Protein AF-A0A4R5B1N7-F1 (afdb_monomer_lite)

Sequence (85 aa):
MLSDRIARGVAAGQITETYFRWPSPQARPGARVPTRSGLIEITGLTQVDPETLTDADAARAGFTTAAGLRASLSRHRGSTYRLQL

Secondary structure (DSSP, 8-state):
---HHHHHHHHTTS--EEEEEESS----TT-EEEETTEEEE--EEEEE-GGG--HHHHHHTT-S-HHHHHHHHHTS-SEEEEEE-

Radius of gyration: 12.06 Å; chains: 1; bounding box: 31×27×27 Å

Organism: NCBI:txid2530386

Foldseek 3Di:
DDDPVQLVCVVVVFAFKAKAFDQDDPDDAQDWDQDPNGIDGFHDKDFDDLVPQACVNCRNHVHRTSVVRSVVHVVDDHTMMMTTD

Structure (mmCIF, N/CA/C/O backbone):
data_AF-A0A4R5B1N7-F1
#
_entry.id   AF-A0A4R5B1N7-F1
#
loop_
_atom_site.group_PDB
_atom_site.id
_atom_site.type_symbol
_atom_site.label_atom_id
_atom_site.label_alt_id
_atom_site.label_comp_id
_atom_site.label_asym_id
_atom_site.label_entity_id
_atom_site.label_seq_id
_atom_site.pdbx_PDB_ins_code
_atom_site.Cartn_x
_atom_site.Cartn_y
_atom_site.Cartn_z
_atom_site.occupancy
_atom_site.B_iso_or_equiv
_atom_site.auth_seq_id
_atom_site.auth_comp_id
_atom_site.auth_asym_id
_atom_site.auth_atom_id
_atom_site.pdbx_PDB_model_num
ATOM 1 N N . MET A 1 1 ? -9.196 9.196 -2.233 1.00 60.69 1 MET A N 1
ATOM 2 C CA . MET A 1 1 ? -10.142 8.168 -1.746 1.00 60.69 1 MET A CA 1
ATOM 3 C C . MET A 1 1 ? -9.612 6.808 -2.178 1.00 60.69 1 MET A C 1
ATOM 5 O O . MET A 1 1 ? -9.161 6.721 -3.318 1.00 60.69 1 MET A O 1
ATOM 9 N N . LEU A 1 2 ? -9.589 5.796 -1.299 1.00 75.06 2 LEU A N 1
ATOM 10 C CA . LEU A 1 2 ? -9.201 4.435 -1.699 1.00 75.06 2 LEU A CA 1
ATOM 11 C C . LEU A 1 2 ? -10.127 3.970 -2.831 1.00 75.06 2 LEU A C 1
ATOM 13 O O . LEU A 1 2 ? -11.336 4.202 -2.773 1.00 75.06 2 LEU A O 1
ATOM 17 N N . SER A 1 3 ? -9.561 3.361 -3.872 1.00 80.94 3 SER A N 1
ATOM 18 C CA . SER A 1 3 ? -10.376 2.871 -4.983 1.00 80.94 3 SER A CA 1
ATOM 19 C C . SER A 1 3 ? -11.192 1.651 -4.555 1.00 80.94 3 SER A C 1
ATOM 21 O O . SER A 1 3 ? -10.778 0.877 -3.694 1.00 80.94 3 SER A O 1
ATOM 23 N N . ASP A 1 4 ? -12.336 1.450 -5.201 1.00 85.25 4 ASP A N 1
ATOM 24 C CA . ASP A 1 4 ? -13.214 0.296 -4.977 1.00 85.25 4 ASP A CA 1
ATOM 25 C C . ASP A 1 4 ? -12.503 -1.047 -5.256 1.00 85.25 4 ASP A C 1
ATOM 27 O O . ASP A 1 4 ? -12.724 -2.037 -4.564 1.00 85.25 4 ASP A O 1
ATOM 31 N N . ARG A 1 5 ? -11.560 -1.063 -6.213 1.00 87.00 5 ARG A N 1
ATOM 32 C CA . ARG A 1 5 ? -10.666 -2.207 -6.455 1.00 87.00 5 ARG A CA 1
ATOM 33 C C . ARG A 1 5 ? -9.819 -2.526 -5.224 1.00 87.00 5 ARG A C 1
ATOM 35 O O . ARG A 1 5 ? -9.748 -3.687 -4.838 1.00 87.00 5 ARG A O 1
ATOM 42 N N . ILE A 1 6 ? -9.171 -1.513 -4.644 1.00 85.44 6 ILE A N 1
ATOM 43 C CA . ILE A 1 6 ? -8.322 -1.703 -3.461 1.00 85.44 6 ILE A CA 1
ATOM 44 C C . ILE A 1 6 ? -9.187 -2.162 -2.288 1.00 85.44 6 ILE A C 1
ATOM 46 O O . ILE A 1 6 ? -8.844 -3.139 -1.639 1.00 85.44 6 ILE A O 1
ATOM 50 N N . ALA A 1 7 ? -10.340 -1.527 -2.072 1.00 86.88 7 ALA A N 1
ATOM 51 C CA . ALA A 1 7 ? -11.235 -1.875 -0.975 1.00 86.88 7 ALA A CA 1
ATOM 52 C C . ALA A 1 7 ? -11.697 -3.341 -1.019 1.00 86.88 7 ALA A C 1
ATOM 54 O O . ALA A 1 7 ? -11.632 -4.036 -0.007 1.00 86.88 7 ALA A O 1
ATOM 55 N N . ARG A 1 8 ? -12.086 -3.843 -2.199 1.00 88.44 8 ARG A N 1
ATOM 56 C CA . ARG A 1 8 ? -12.414 -5.265 -2.371 1.00 88.44 8 ARG A CA 1
ATOM 57 C C . ARG A 1 8 ? -11.214 -6.182 -2.166 1.00 88.44 8 ARG A C 1
ATOM 59 O O . ARG A 1 8 ? -11.366 -7.225 -1.543 1.00 88.44 8 ARG A O 1
ATOM 66 N N . GLY A 1 9 ? -10.042 -5.810 -2.681 1.00 88.56 9 GLY A N 1
ATOM 67 C CA . GLY A 1 9 ? -8.825 -6.603 -2.503 1.00 88.56 9 GLY A CA 1
ATOM 68 C C . GLY A 1 9 ? -8.417 -6.722 -1.035 1.00 88.56 9 GLY A C 1
ATOM 69 O O . GLY A 1 9 ? -8.016 -7.798 -0.608 1.00 88.56 9 GLY A O 1
ATOM 70 N N . VAL A 1 10 ? -8.589 -5.653 -0.253 1.00 89.94 10 VAL A N 1
ATOM 71 C CA . VAL A 1 10 ? -8.364 -5.663 1.201 1.00 89.94 10 VAL A CA 1
ATOM 72 C C . VAL A 1 10 ? -9.398 -6.538 1.902 1.00 89.94 10 VAL A C 1
ATOM 74 O O . VAL A 1 10 ? -9.027 -7.415 2.675 1.00 89.94 10 VAL A O 1
ATOM 77 N N . ALA A 1 11 ? -10.685 -6.386 1.572 1.00 87.81 11 ALA A N 1
ATOM 78 C CA . ALA A 1 11 ? -11.745 -7.224 2.137 1.00 87.81 11 ALA A CA 1
ATOM 79 C C . ALA A 1 11 ? -11.554 -8.725 1.830 1.00 87.81 11 ALA A C 1
ATOM 81 O O . ALA A 1 11 ? -11.914 -9.57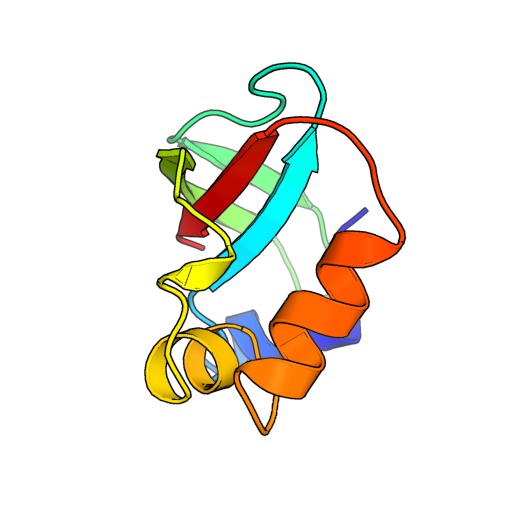1 2.642 1.00 87.81 11 ALA A O 1
ATOM 82 N N . ALA A 1 12 ? -10.964 -9.056 0.678 1.00 88.69 12 ALA A N 1
ATOM 83 C CA . ALA A 1 12 ? -10.615 -10.421 0.290 1.00 88.69 12 ALA A CA 1
ATOM 84 C C . ALA A 1 12 ? -9.263 -10.910 0.857 1.00 88.69 12 ALA A C 1
ATOM 86 O O . ALA A 1 12 ? -8.868 -12.040 0.579 1.00 88.69 12 ALA A O 1
ATOM 87 N N . GLY A 1 13 ? -8.526 -10.075 1.602 1.00 88.69 13 GLY A N 1
ATOM 88 C CA . GLY A 1 13 ? -7.196 -10.393 2.140 1.00 88.69 13 GLY A CA 1
ATOM 89 C C . GLY A 1 13 ? -6.075 -10.460 1.093 1.00 88.69 13 GLY A C 1
ATOM 90 O O . GLY A 1 13 ? -4.977 -10.922 1.387 1.00 88.69 13 GLY A O 1
ATOM 91 N N . GLN A 1 14 ? -6.339 -10.018 -0.137 1.00 90.81 14 GLN A N 1
ATOM 92 C CA . GLN A 1 14 ? -5.392 -10.052 -1.257 1.00 90.81 14 GLN A CA 1
ATOM 93 C C . GLN A 1 14 ? -4.486 -8.818 -1.299 1.00 90.81 14 GLN A C 1
ATOM 95 O O . GLN A 1 14 ? -3.394 -8.872 -1.857 1.00 90.81 14 GLN A O 1
ATOM 100 N N . ILE A 1 15 ? -4.958 -7.700 -0.747 1.00 94.38 15 ILE A N 1
ATOM 101 C CA . ILE A 1 15 ? -4.210 -6.449 -0.636 1.00 94.38 15 ILE A CA 1
ATOM 102 C C . ILE A 1 15 ? -4.060 -6.136 0.845 1.00 94.38 15 ILE A C 1
ATOM 104 O O . ILE A 1 15 ? -5.053 -6.035 1.556 1.00 94.38 15 ILE A O 1
ATOM 108 N N . THR A 1 16 ? -2.826 -5.967 1.296 1.00 95.00 16 THR A N 1
ATOM 109 C CA . THR A 1 16 ? -2.501 -5.665 2.700 1.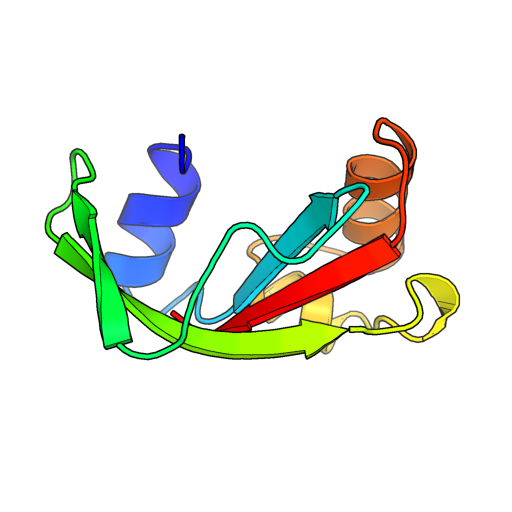00 95.00 16 THR A CA 1
ATOM 110 C C . THR A 1 16 ? -1.718 -4.366 2.844 1.00 95.00 16 THR A C 1
ATOM 112 O O . THR A 1 16 ? -1.566 -3.843 3.945 1.00 95.00 16 THR A O 1
ATOM 115 N N . GLU A 1 17 ? -1.234 -3.811 1.730 1.00 95.56 17 GLU A N 1
ATOM 116 C CA . GLU A 1 17 ? -0.473 -2.569 1.708 1.00 95.56 17 GLU A CA 1
ATOM 117 C C . GLU A 1 17 ? -0.980 -1.647 0.597 1.00 95.56 17 GLU A C 1
ATOM 119 O O . GLU A 1 17 ? -1.470 -2.082 -0.443 1.00 95.56 17 GLU A O 1
ATOM 124 N N . THR A 1 18 ? -0.843 -0.340 0.788 1.00 94.81 18 THR A N 1
ATOM 125 C CA . THR A 1 18 ? -1.041 0.646 -0.280 1.00 94.81 18 THR A CA 1
ATOM 126 C C . THR A 1 18 ? 0.050 1.701 -0.226 1.00 94.81 18 THR A C 1
ATOM 128 O O . THR A 1 18 ? 0.595 2.000 0.836 1.00 94.81 18 THR A O 1
ATOM 131 N N . TYR A 1 19 ? 0.355 2.296 -1.376 1.00 95.44 19 TYR A N 1
ATOM 132 C CA . TYR A 1 19 ? 1.429 3.274 -1.503 1.00 95.44 19 TYR A CA 1
ATOM 133 C C . TYR A 1 19 ? 0.892 4.605 -2.013 1.00 95.44 19 TYR A C 1
ATOM 135 O O . TYR A 1 19 ? 0.129 4.652 -2.978 1.00 95.44 19 TYR A O 1
ATOM 143 N N . PHE A 1 20 ? 1.325 5.693 -1.384 1.00 94.00 20 PHE A N 1
ATOM 144 C CA . PHE A 1 20 ? 0.974 7.052 -1.784 1.00 94.00 20 PHE A CA 1
ATOM 145 C C . PHE A 1 20 ? 2.216 7.929 -1.852 1.00 94.00 20 PHE A C 1
ATOM 147 O O . PHE A 1 20 ? 3.151 7.749 -1.075 1.00 94.00 20 PHE A O 1
ATOM 154 N N . ARG A 1 21 ? 2.210 8.914 -2.755 1.00 95.50 21 ARG A N 1
ATOM 155 C CA . ARG A 1 21 ? 3.158 10.028 -2.688 1.00 95.50 21 ARG A CA 1
ATOM 156 C C . ARG A 1 21 ? 2.474 11.274 -2.162 1.00 95.50 21 ARG A C 1
ATOM 158 O O . ARG A 1 21 ? 1.499 11.731 -2.759 1.00 95.50 21 ARG A O 1
ATOM 165 N N . TRP A 1 22 ? 3.009 11.809 -1.070 1.00 94.69 22 TRP A N 1
ATOM 166 C CA . TRP A 1 22 ? 2.508 13.013 -0.417 1.00 94.69 22 TRP A CA 1
ATOM 167 C C . TRP A 1 22 ? 3.656 13.956 -0.041 1.00 94.69 22 TRP A C 1
ATOM 169 O O . TRP A 1 22 ? 4.765 13.494 0.229 1.00 94.69 22 TRP A O 1
ATOM 179 N N . PRO A 1 23 ? 3.414 15.278 0.020 1.00 93.31 23 PRO A N 1
ATOM 180 C CA . PRO A 1 23 ? 4.405 16.228 0.530 1.00 93.31 23 PRO A CA 1
ATOM 181 C C . PRO A 1 23 ? 4.669 16.056 2.037 1.00 93.31 23 PRO A C 1
ATOM 183 O O . PRO A 1 23 ? 5.728 16.441 2.519 1.00 93.31 23 PRO A O 1
ATOM 186 N N . SER A 1 24 ? 3.719 15.477 2.774 1.00 91.31 24 SER A N 1
ATOM 187 C CA . SER A 1 24 ? 3.810 15.179 4.204 1.00 91.31 24 SER A CA 1
ATOM 188 C C . SER A 1 24 ? 2.899 13.993 4.572 1.00 91.31 24 SER A C 1
ATOM 190 O O . SER A 1 24 ? 2.014 13.644 3.784 1.00 91.31 24 SER A O 1
ATOM 192 N N . 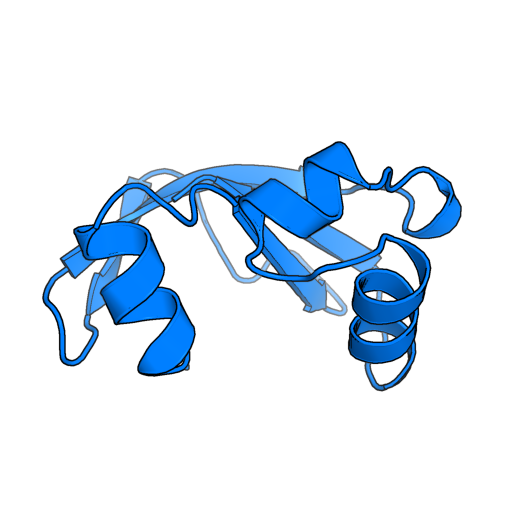PRO A 1 25 ? 3.077 13.354 5.745 1.00 90.94 25 PRO A N 1
ATOM 193 C CA . PRO A 1 25 ? 2.212 12.263 6.201 1.00 90.94 25 PRO A CA 1
ATOM 194 C C . PRO A 1 25 ? 0.739 12.697 6.307 1.00 90.94 25 PRO A C 1
ATOM 196 O O . PR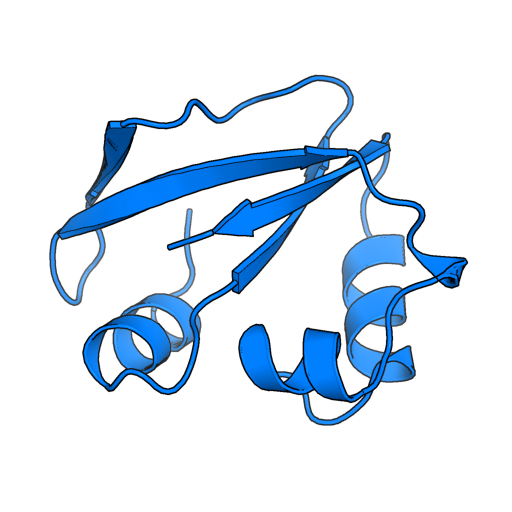O A 1 25 ? 0.400 13.529 7.145 1.00 90.94 25 PRO A O 1
ATOM 199 N N . GLN A 1 26 ? -0.148 12.123 5.483 1.00 90.56 26 GLN A N 1
ATOM 200 C CA . GLN A 1 26 ? -1.593 12.428 5.501 1.00 90.56 26 GLN A CA 1
ATOM 201 C C . GLN A 1 26 ? -2.460 11.327 6.124 1.00 90.56 26 GLN A C 1
ATOM 203 O O . GLN A 1 26 ? -3.680 11.456 6.193 1.00 90.56 26 GLN A O 1
ATOM 208 N N . ALA A 1 27 ? -1.840 10.249 6.594 1.00 91.56 27 ALA A N 1
ATOM 209 C CA . ALA A 1 27 ? -2.498 9.168 7.314 1.00 91.56 27 ALA A CA 1
ATOM 210 C C . ALA A 1 27 ? -1.883 9.009 8.704 1.00 91.56 27 ALA A C 1
ATOM 212 O O . ALA A 1 27 ? -0.799 9.524 8.982 1.00 91.56 27 ALA A O 1
ATOM 213 N N . ARG A 1 28 ? -2.581 8.294 9.585 1.00 92.50 28 ARG A N 1
ATOM 214 C CA . ARG A 1 28 ? -2.079 7.922 10.908 1.00 92.50 28 ARG A CA 1
ATOM 215 C C . ARG A 1 28 ? -2.457 6.471 11.198 1.00 92.50 28 ARG A C 1
ATOM 217 O O . ARG A 1 28 ? -3.585 6.098 10.874 1.00 92.50 28 ARG A O 1
ATOM 224 N N . PRO A 1 29 ? -1.564 5.676 11.807 1.00 95.06 29 PRO A N 1
ATOM 225 C CA . PRO A 1 29 ? -1.946 4.390 12.376 1.00 95.06 29 PRO A CA 1
ATOM 226 C C . PRO A 1 29 ? -3.143 4.535 13.331 1.00 95.06 29 PRO A C 1
ATOM 228 O O . PRO A 1 29 ? -3.239 5.527 14.056 1.00 95.06 29 PRO A O 1
ATOM 231 N N . GLY A 1 30 ? -4.073 3.584 13.288 1.00 94.00 30 GLY A N 1
ATOM 232 C CA . GLY A 1 30 ? -5.360 3.605 13.989 1.00 94.00 30 GLY A CA 1
ATOM 233 C C . GLY A 1 30 ? -6.460 4.420 13.294 1.00 94.00 30 GLY A C 1
ATOM 234 O O . GLY A 1 30 ? -7.609 4.405 13.735 1.00 94.00 30 GLY A O 1
ATOM 235 N N . ALA A 1 31 ? -6.156 5.138 12.205 1.00 92.81 31 ALA A N 1
ATOM 236 C CA . ALA A 1 31 ? -7.185 5.827 11.431 1.00 92.81 31 ALA A CA 1
ATOM 237 C C . ALA A 1 31 ? -8.040 4.824 10.648 1.00 92.81 31 ALA A C 1
ATOM 239 O O . ALA A 1 31 ? -7.530 3.859 10.083 1.00 92.81 31 ALA A O 1
ATOM 240 N N . ARG A 1 32 ? -9.344 5.088 10.559 1.00 92.38 32 ARG A N 1
ATOM 241 C CA . ARG A 1 32 ? -10.302 4.237 9.850 1.00 92.38 32 ARG A CA 1
ATOM 242 C C . ARG A 1 32 ? -10.880 4.971 8.651 1.00 92.38 32 ARG A C 1
ATOM 244 O O . ARG A 1 32 ? -11.394 6.080 8.787 1.00 92.38 32 ARG A O 1
ATOM 251 N N . VAL A 1 33 ? -10.789 4.355 7.478 1.00 89.12 33 VAL A N 1
ATOM 252 C CA . VAL A 1 33 ? -11.222 4.935 6.205 1.00 89.12 33 VAL A CA 1
ATOM 253 C C . VAL A 1 33 ? -12.485 4.219 5.732 1.00 89.12 33 VAL A C 1
ATOM 255 O O . VAL A 1 33 ? -12.430 3.017 5.457 1.00 89.12 33 VAL A O 1
ATOM 258 N N . PRO A 1 34 ? -13.628 4.920 5.617 1.00 90.00 34 PRO A N 1
ATOM 259 C CA . PRO A 1 34 ? -14.826 4.328 5.047 1.00 90.00 34 PRO A CA 1
ATOM 260 C C . PRO A 1 34 ? -14.623 4.099 3.550 1.00 90.00 34 PRO A C 1
ATOM 262 O O . PRO A 1 34 ? -14.200 4.986 2.804 1.00 90.00 34 PRO A O 1
ATOM 265 N N . THR A 1 35 ? -14.946 2.895 3.104 1.00 87.38 35 THR A N 1
ATOM 266 C CA . THR A 1 35 ? -14.943 2.497 1.699 1.00 87.38 35 THR A CA 1
ATOM 267 C C . THR A 1 35 ? -16.276 1.850 1.347 1.00 87.38 35 THR A C 1
ATOM 269 O O . THR A 1 35 ? -17.064 1.488 2.219 1.00 87.38 35 THR A O 1
ATOM 272 N N . ARG A 1 36 ? -16.538 1.664 0.050 1.00 83.88 36 ARG A N 1
ATOM 273 C CA . ARG A 1 36 ? -17.749 0.966 -0.408 1.00 83.88 36 ARG A CA 1
ATOM 274 C C . ARG A 1 36 ? -17.815 -0.493 0.049 1.00 83.88 36 ARG A C 1
ATOM 276 O O . ARG A 1 36 ? -18.905 -1.040 0.131 1.00 83.88 36 ARG A O 1
ATOM 283 N N . SER A 1 37 ? -16.670 -1.107 0.345 1.00 82.19 37 SER A N 1
ATOM 284 C CA . SER A 1 37 ? -16.576 -2.499 0.798 1.00 82.19 37 SER A CA 1
ATOM 285 C C . SER A 1 37 ? -16.510 -2.636 2.322 1.00 82.19 37 SER A C 1
ATOM 287 O O . SER A 1 37 ? -16.333 -3.744 2.813 1.00 82.19 37 SER A O 1
ATOM 289 N N . GLY A 1 38 ? -16.646 -1.536 3.071 1.00 86.06 38 GLY A N 1
ATOM 290 C CA . GLY A 1 38 ? -16.568 -1.526 4.531 1.00 86.06 38 GLY A CA 1
ATOM 291 C C . GLY A 1 38 ? -15.548 -0.526 5.065 1.00 86.06 38 GLY A C 1
ATOM 292 O O . GLY A 1 38 ? -15.141 0.413 4.377 1.00 86.06 38 GLY A O 1
ATOM 293 N N . LEU A 1 39 ? -15.145 -0.718 6.317 1.00 90.00 39 LEU A N 1
ATOM 294 C CA . LEU A 1 39 ? -14.194 0.146 7.007 1.00 90.00 39 LEU A CA 1
ATOM 295 C C . LEU A 1 39 ? -12.807 -0.498 6.989 1.00 90.00 39 LEU A C 1
ATOM 297 O O . LEU A 1 39 ? -12.667 -1.639 7.416 1.00 90.00 39 LEU A O 1
ATOM 301 N N . ILE A 1 40 ? -11.801 0.230 6.506 1.00 91.38 40 ILE A N 1
ATOM 302 C CA . ILE A 1 40 ? -10.408 -0.235 6.478 1.00 91.38 40 ILE A CA 1
ATOM 303 C C . ILE A 1 40 ? -9.623 0.535 7.533 1.00 91.38 40 ILE A C 1
ATOM 305 O O . ILE A 1 40 ? -9.709 1.765 7.587 1.00 91.38 40 ILE A O 1
ATOM 309 N N . GLU A 1 41 ? -8.882 -0.175 8.375 1.00 93.44 41 GLU A N 1
ATOM 310 C CA . GLU A 1 41 ? -8.027 0.427 9.393 1.00 93.44 41 GLU A CA 1
ATOM 311 C C . GLU A 1 41 ? -6.603 0.562 8.865 1.00 93.44 41 GLU A C 1
ATOM 313 O O . GLU A 1 41 ? -6.037 -0.370 8.318 1.00 93.44 41 GLU A O 1
ATOM 318 N N . ILE A 1 42 ? -6.005 1.735 9.031 1.00 94.88 42 ILE A N 1
ATOM 319 C CA . ILE A 1 42 ? -4.595 1.935 8.717 1.00 94.88 42 ILE A CA 1
ATOM 320 C C . ILE A 1 42 ? -3.807 1.485 9.938 1.00 94.88 42 ILE A C 1
ATOM 322 O O . ILE A 1 42 ? -3.859 2.137 10.975 1.00 94.88 42 ILE A O 1
ATOM 326 N N . THR A 1 43 ? -3.064 0.395 9.827 1.00 95.75 43 THR A N 1
ATOM 327 C CA . THR A 1 43 ? -2.300 -0.184 10.943 1.00 95.75 43 THR A CA 1
ATOM 328 C C . THR A 1 43 ? -0.864 0.332 11.003 1.00 95.75 43 THR A C 1
ATOM 330 O O . THR A 1 43 ? -0.229 0.285 12.054 1.00 95.75 43 THR A O 1
ATOM 333 N N . GLY A 1 44 ? -0.362 0.911 9.909 1.00 95.50 44 GLY A N 1
ATOM 334 C CA . GLY A 1 44 ? 1.010 1.399 9.824 1.00 95.50 44 GLY A CA 1
ATOM 335 C C . GLY A 1 44 ? 1.202 2.470 8.760 1.00 95.50 44 GLY A C 1
ATOM 336 O O . GLY A 1 44 ? 0.465 2.538 7.776 1.00 95.50 44 GLY A O 1
ATOM 337 N N . LEU A 1 45 ? 2.211 3.315 8.972 1.00 96.31 45 LEU A N 1
ATOM 338 C CA . LEU A 1 45 ? 2.657 4.321 8.016 1.00 96.31 45 LEU A CA 1
ATOM 339 C C . LEU A 1 45 ? 4.180 4.432 8.069 1.00 96.31 45 LEU A C 1
ATOM 341 O O . LEU A 1 45 ? 4.746 4.766 9.108 1.00 96.31 45 LEU A O 1
ATOM 345 N N . THR A 1 46 ? 4.842 4.204 6.940 1.00 96.19 46 THR A N 1
ATOM 346 C CA . THR A 1 46 ? 6.305 4.276 6.846 1.00 96.19 46 THR A CA 1
ATOM 347 C C . THR A 1 46 ? 6.709 4.987 5.567 1.00 96.19 46 THR A C 1
ATOM 349 O O . THR A 1 46 ? 6.192 4.688 4.494 1.00 96.19 46 THR A O 1
ATOM 352 N N . GLN A 1 47 ? 7.634 5.940 5.664 1.00 96.38 47 GLN A N 1
ATOM 353 C CA . GLN A 1 47 ? 8.253 6.528 4.480 1.00 96.38 47 GLN A CA 1
ATOM 354 C C . GLN A 1 47 ? 9.249 5.530 3.887 1.00 96.38 47 GLN A C 1
ATOM 356 O O . GLN A 1 47 ? 10.073 4.979 4.612 1.00 96.38 47 GLN A O 1
ATOM 361 N N . VAL A 1 48 ? 9.172 5.295 2.582 1.00 96.81 48 VAL A N 1
ATOM 362 C CA . VAL A 1 48 ? 10.015 4.324 1.874 1.00 96.81 48 VAL A CA 1
ATOM 363 C C . VAL A 1 48 ? 10.618 4.948 0.624 1.00 96.81 48 VAL A C 1
ATOM 365 O O . VAL A 1 48 ? 10.052 5.880 0.047 1.00 96.81 48 VAL A O 1
ATOM 368 N N . ASP A 1 49 ? 11.758 4.418 0.188 1.00 95.50 49 ASP A N 1
ATOM 369 C CA . ASP A 1 49 ? 12.319 4.760 -1.113 1.00 95.50 49 ASP A CA 1
ATOM 370 C C . ASP A 1 49 ? 11.584 3.964 -2.211 1.00 95.50 49 ASP A C 1
ATOM 372 O O . ASP A 1 49 ? 11.618 2.729 -2.189 1.00 95.50 49 ASP A O 1
ATOM 376 N N . PRO A 1 50 ? 10.912 4.626 -3.172 1.00 94.19 50 PRO A N 1
ATOM 377 C CA . PRO A 1 50 ? 10.237 3.954 -4.281 1.00 94.19 50 PRO A CA 1
ATOM 378 C C . PRO A 1 50 ? 11.165 3.048 -5.107 1.00 94.19 50 PRO A C 1
ATOM 380 O O . PRO A 1 50 ? 10.700 2.045 -5.650 1.00 94.19 50 PRO A O 1
ATOM 383 N N . GLU A 1 51 ? 12.464 3.342 -5.184 1.00 94.12 51 GLU A N 1
ATOM 384 C CA . GLU A 1 51 ? 13.418 2.523 -5.940 1.00 94.12 51 GLU A CA 1
ATOM 385 C C . GLU A 1 51 ? 13.706 1.181 -5.255 1.00 94.12 51 GLU A C 1
ATOM 387 O O . GLU A 1 51 ? 14.059 0.212 -5.921 1.00 94.12 51 GLU A O 1
ATOM 392 N N . THR A 1 52 ? 13.431 1.059 -3.955 1.00 95.56 52 THR A N 1
ATOM 393 C CA . THR A 1 52 ? 13.617 -0.190 -3.192 1.00 95.56 52 THR A CA 1
ATOM 394 C C . THR A 1 52 ? 12.418 -1.142 -3.242 1.00 95.56 52 THR A C 1
ATOM 396 O O . THR A 1 52 ? 12.505 -2.265 -2.752 1.00 95.56 52 THR A O 1
ATOM 399 N N . LEU A 1 53 ? 11.300 -0.726 -3.849 1.00 96.75 53 LEU A N 1
ATOM 400 C CA . LEU A 1 53 ? 10.076 -1.530 -3.902 1.00 96.75 53 LEU A CA 1
ATOM 401 C C . LEU A 1 53 ? 10.257 -2.797 -4.746 1.00 96.75 53 LEU A C 1
ATOM 403 O O . LEU A 1 53 ? 10.735 -2.760 -5.876 1.00 96.75 53 LEU A O 1
ATOM 407 N N . THR A 1 54 ? 9.834 -3.934 -4.216 1.00 97.56 54 THR A N 1
ATOM 408 C CA . THR A 1 54 ? 9.986 -5.245 -4.861 1.00 97.56 54 THR A CA 1
ATOM 409 C C . THR A 1 54 ? 8.692 -5.714 -5.528 1.00 97.56 54 THR A C 1
ATOM 411 O O . THR A 1 54 ? 7.627 -5.121 -5.351 1.00 97.56 54 THR A O 1
ATOM 414 N N . ASP A 1 55 ? 8.748 -6.811 -6.289 1.00 97.50 55 ASP A N 1
ATOM 415 C CA . ASP A 1 55 ? 7.531 -7.431 -6.835 1.00 97.50 55 ASP A CA 1
ATOM 416 C C . ASP A 1 55 ? 6.627 -7.981 -5.720 1.00 97.50 55 ASP A C 1
ATOM 418 O O . ASP A 1 55 ? 5.407 -7.999 -5.860 1.00 97.50 55 ASP A O 1
ATOM 422 N N . ALA A 1 56 ? 7.201 -8.351 -4.570 1.00 96.56 56 ALA A N 1
ATOM 423 C CA . ALA A 1 56 ? 6.428 -8.748 -3.397 1.00 96.56 56 ALA A CA 1
ATOM 424 C C . ALA A 1 56 ? 5.650 -7.565 -2.790 1.00 96.56 56 ALA A C 1
ATOM 426 O O . ALA A 1 56 ? 4.498 -7.729 -2.392 1.00 96.56 56 ALA A O 1
ATOM 427 N N . ASP A 1 57 ? 6.251 -6.370 -2.753 1.00 96.62 57 ASP A N 1
ATOM 428 C CA . ASP A 1 57 ? 5.556 -5.126 -2.384 1.00 96.62 57 ASP A CA 1
ATOM 429 C C . ASP A 1 57 ? 4.430 -4.805 -3.374 1.00 96.62 57 ASP A C 1
ATOM 431 O O . ASP A 1 57 ? 3.313 -4.465 -2.983 1.00 96.62 57 ASP A O 1
ATOM 435 N N . ALA A 1 58 ? 4.704 -4.965 -4.672 1.00 96.31 58 ALA A N 1
ATOM 436 C CA . ALA A 1 58 ? 3.711 -4.773 -5.720 1.00 96.31 58 ALA A CA 1
ATOM 437 C C . ALA A 1 58 ? 2.513 -5.713 -5.545 1.00 96.31 58 ALA A C 1
ATOM 439 O O . ALA A 1 58 ? 1.374 -5.243 -5.563 1.00 96.31 58 ALA A O 1
ATOM 440 N N . ALA A 1 59 ? 2.762 -7.000 -5.295 1.00 95.81 59 ALA A N 1
ATOM 441 C CA . ALA A 1 59 ? 1.718 -7.992 -5.072 1.00 95.81 59 ALA A CA 1
ATOM 442 C C . ALA A 1 59 ? 0.829 -7.629 -3.871 1.00 95.81 59 ALA A C 1
ATOM 444 O O . ALA A 1 59 ? -0.395 -7.627 -4.006 1.00 95.81 59 ALA A O 1
ATOM 445 N N . ARG A 1 60 ? 1.423 -7.221 -2.736 1.00 95.88 60 ARG A N 1
ATOM 446 C CA . ARG A 1 60 ? 0.674 -6.770 -1.545 1.00 95.88 60 ARG A CA 1
ATOM 447 C C . ARG A 1 60 ? -0.166 -5.516 -1.782 1.00 95.88 60 ARG A C 1
ATOM 449 O O . ARG A 1 60 ? -1.146 -5.320 -1.069 1.00 95.88 60 ARG A O 1
ATOM 456 N N . ALA A 1 61 ? 0.182 -4.705 -2.782 1.00 94.69 61 ALA A N 1
ATOM 457 C CA . ALA A 1 61 ? -0.592 -3.546 -3.230 1.00 94.69 61 ALA A CA 1
ATOM 458 C C . ALA A 1 61 ? -1.532 -3.826 -4.415 1.00 94.69 61 ALA A C 1
ATOM 460 O O . ALA A 1 61 ? -2.167 -2.906 -4.940 1.00 94.69 61 ALA A O 1
ATOM 461 N N . GLY A 1 62 ? -1.639 -5.081 -4.859 1.00 94.38 62 GLY A N 1
ATOM 462 C CA . GLY A 1 62 ? -2.501 -5.478 -5.972 1.00 94.38 62 GLY A CA 1
ATOM 463 C C . GLY A 1 62 ? -1.966 -5.102 -7.359 1.00 94.38 62 GLY A C 1
ATOM 464 O O . GLY A 1 62 ? -2.751 -5.024 -8.312 1.00 94.38 62 GLY A O 1
ATOM 465 N N . PHE A 1 63 ? -0.659 -4.858 -7.477 1.00 94.56 63 PHE A N 1
ATOM 466 C CA . PHE A 1 63 ? 0.078 -4.704 -8.732 1.00 94.56 63 PHE A CA 1
ATOM 467 C C . PHE A 1 63 ? 0.768 -6.016 -9.118 1.00 94.56 63 PHE A C 1
ATOM 469 O O . PHE A 1 63 ? 1.131 -6.821 -8.269 1.00 94.56 63 PHE A O 1
ATOM 476 N N . THR A 1 64 ? 0.989 -6.215 -10.417 1.00 94.81 64 THR A N 1
ATOM 477 C CA . THR A 1 64 ? 1.690 -7.405 -10.925 1.00 94.81 64 THR A CA 1
ATOM 478 C C . THR A 1 64 ? 3.208 -7.285 -10.803 1.00 94.81 64 THR A C 1
ATOM 480 O O . THR A 1 64 ? 3.879 -8.293 -10.627 1.00 94.81 64 THR A O 1
ATOM 483 N N . THR A 1 65 ? 3.757 -6.071 -10.915 1.00 97.44 65 THR A N 1
ATOM 484 C CA . THR A 1 65 ? 5.208 -5.833 -10.911 1.00 97.44 65 THR A CA 1
ATOM 485 C C . THR A 1 65 ? 5.573 -4.554 -10.166 1.00 97.44 65 THR A C 1
ATOM 487 O O . THR A 1 65 ? 4.811 -3.579 -10.143 1.00 97.44 65 THR A O 1
ATOM 490 N N . ALA A 1 66 ? 6.784 -4.525 -9.616 1.00 97.25 66 ALA A N 1
ATOM 491 C CA . ALA A 1 66 ? 7.389 -3.369 -8.974 1.00 97.25 66 ALA A CA 1
ATOM 492 C C . ALA A 1 66 ? 7.502 -2.188 -9.938 1.00 97.25 66 ALA A C 1
ATOM 494 O O . ALA A 1 66 ? 7.260 -1.045 -9.558 1.00 97.25 66 ALA A O 1
ATOM 495 N N . ALA A 1 67 ? 7.818 -2.455 -11.209 1.00 97.12 67 ALA A N 1
ATOM 496 C CA . ALA A 1 67 ? 7.831 -1.435 -12.253 1.00 97.12 67 ALA A CA 1
ATOM 497 C C . ALA A 1 67 ? 6.450 -0.778 -12.419 1.00 97.12 67 ALA A C 1
ATOM 499 O O . ALA A 1 67 ? 6.361 0.448 -12.475 1.00 97.12 67 ALA A O 1
ATOM 500 N N . GLY A 1 68 ? 5.370 -1.569 -12.421 1.00 96.56 68 GLY A N 1
ATOM 501 C CA . GLY A 1 68 ? 4.001 -1.054 -12.479 1.00 96.56 68 GLY A CA 1
ATOM 502 C C . GLY A 1 68 ? 3.639 -0.196 -11.264 1.00 96.56 68 GLY A C 1
ATOM 503 O O . GLY A 1 68 ? 3.078 0.891 -11.421 1.00 96.56 68 GLY A O 1
ATOM 504 N N . LEU A 1 69 ? 4.020 -0.636 -10.061 1.00 96.50 69 LEU A N 1
ATOM 505 C CA . LEU A 1 69 ? 3.828 0.135 -8.831 1.00 96.50 69 LEU A CA 1
ATOM 506 C C . LEU A 1 69 ? 4.601 1.467 -8.871 1.00 96.50 69 LEU A C 1
ATOM 508 O O . LEU A 1 69 ? 4.014 2.531 -8.659 1.00 96.50 69 LEU A O 1
ATOM 512 N N . ARG A 1 70 ? 5.896 1.439 -9.213 1.00 96.31 70 ARG A N 1
ATOM 513 C CA . ARG A 1 70 ? 6.734 2.646 -9.342 1.00 96.31 70 ARG A CA 1
ATOM 514 C C . ARG A 1 70 ? 6.186 3.614 -10.390 1.00 96.31 70 ARG A C 1
ATOM 516 O O . ARG A 1 70 ? 6.119 4.815 -10.133 1.00 96.31 70 ARG A O 1
ATOM 523 N N . ALA A 1 71 ? 5.736 3.103 -11.536 1.00 96.12 71 ALA A N 1
ATOM 524 C CA . ALA A 1 71 ? 5.121 3.909 -12.587 1.00 96.12 71 ALA A CA 1
ATOM 525 C C . ALA A 1 71 ? 3.806 4.560 -12.131 1.00 96.12 71 ALA A C 1
ATOM 527 O O . ALA A 1 71 ? 3.521 5.697 -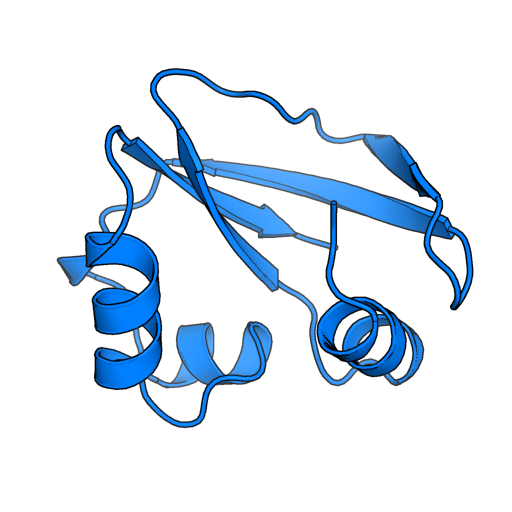12.502 1.00 96.12 71 ALA A O 1
ATOM 528 N N . SER A 1 72 ? 3.010 3.885 -11.296 1.00 94.31 72 SER A N 1
ATOM 529 C CA . SER A 1 72 ? 1.828 4.496 -10.680 1.00 94.31 72 SER A CA 1
ATOM 530 C C . SER A 1 72 ? 2.213 5.643 -9.738 1.00 94.31 72 SER A C 1
ATOM 532 O O . SER A 1 72 ? 1.568 6.690 -9.741 1.00 94.31 72 SER A O 1
ATOM 534 N N . LEU A 1 73 ? 3.281 5.474 -8.953 1.00 94.75 73 LEU A N 1
ATOM 535 C CA . LEU A 1 73 ? 3.753 6.478 -7.994 1.00 94.75 73 LEU A CA 1
ATOM 536 C C . LEU A 1 73 ? 4.401 7.696 -8.666 1.00 94.75 73 LEU A C 1
ATOM 538 O O . LEU A 1 73 ? 4.237 8.815 -8.178 1.00 94.75 73 LEU A O 1
ATOM 542 N N . SER A 1 74 ? 5.102 7.516 -9.789 1.00 93.50 74 SER A N 1
ATOM 543 C CA . SER A 1 74 ? 5.809 8.601 -10.494 1.00 93.50 74 SER A CA 1
ATOM 544 C C . SER A 1 74 ? 4.875 9.692 -11.042 1.00 93.50 74 SER A C 1
ATOM 546 O O . SER A 1 74 ? 5.292 10.836 -11.252 1.00 93.50 74 SER A O 1
ATOM 548 N N . ARG A 1 75 ? 3.581 9.376 -11.197 1.00 92.50 75 ARG A N 1
ATOM 549 C CA . ARG A 1 75 ? 2.519 10.326 -11.577 1.00 92.50 75 ARG A CA 1
ATOM 550 C C . ARG A 1 75 ? 2.250 11.382 -10.501 1.00 92.50 75 ARG A C 1
ATOM 552 O O . ARG A 1 75 ? 1.603 12.387 -10.779 1.00 92.50 75 ARG A O 1
ATOM 559 N N . HIS A 1 76 ? 2.757 11.172 -9.290 1.00 92.81 76 HIS A N 1
ATOM 560 C CA . HIS A 1 76 ? 2.540 12.021 -8.126 1.00 92.81 76 HIS A CA 1
ATOM 561 C C . HIS A 1 76 ? 3.863 12.618 -7.613 1.00 92.81 76 HIS A C 1
ATOM 563 O O . HIS A 1 76 ? 4.955 12.289 -8.088 1.00 92.81 76 HIS A O 1
ATOM 569 N N . ARG A 1 77 ? 3.780 13.566 -6.675 1.00 92.44 77 ARG A N 1
ATOM 570 C CA . ARG A 1 77 ? 4.932 14.305 -6.126 1.00 92.44 77 ARG A CA 1
ATOM 571 C C . ARG A 1 77 ? 5.013 14.150 -4.610 1.00 92.44 77 ARG A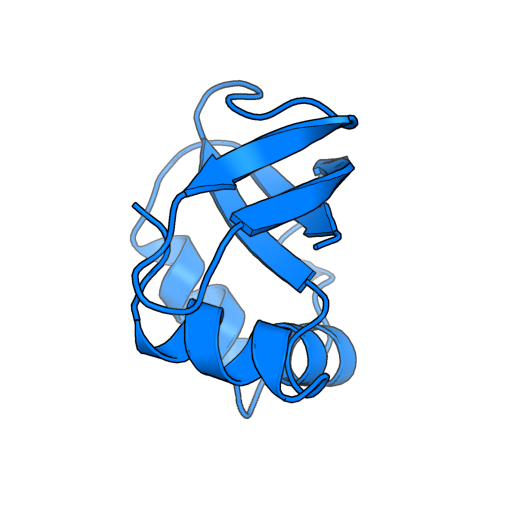 C 1
ATOM 573 O O . ARG A 1 77 ? 4.008 13.872 -3.963 1.00 92.44 77 ARG A O 1
ATOM 580 N N . GLY A 1 78 ? 6.212 14.361 -4.072 1.00 94.25 78 GLY A N 1
ATOM 581 C CA . GLY A 1 78 ? 6.513 14.209 -2.650 1.00 94.25 78 GLY A CA 1
ATOM 582 C C . GLY A 1 78 ? 7.117 12.850 -2.301 1.00 94.25 78 GLY A C 1
ATOM 583 O O . GLY A 1 78 ? 7.503 12.073 -3.180 1.00 94.25 78 GLY A O 1
ATOM 584 N N . SER A 1 79 ? 7.199 12.596 -1.002 1.00 96.12 79 SER A N 1
ATOM 585 C CA . SER A 1 79 ? 7.757 11.381 -0.416 1.00 96.12 79 SER A CA 1
ATOM 586 C C . SER A 1 79 ? 6.823 10.196 -0.614 1.00 96.12 79 SER A C 1
ATOM 588 O O . SER A 1 79 ? 5.603 10.349 -0.567 1.00 96.12 79 SER A O 1
ATOM 590 N N . THR A 1 80 ? 7.393 9.008 -0.822 1.00 96.94 80 THR A N 1
ATOM 591 C CA . THR A 1 80 ? 6.610 7.771 -0.932 1.00 96.94 80 THR A CA 1
ATOM 592 C C . THR A 1 80 ? 6.359 7.207 0.458 1.00 96.94 80 THR A C 1
ATOM 594 O O . THR A 1 80 ? 7.285 7.037 1.248 1.00 96.94 80 THR A O 1
ATOM 597 N N . TYR A 1 81 ? 5.101 6.903 0.744 1.00 96.44 81 TYR A N 1
ATOM 598 C CA . TYR A 1 81 ? 4.657 6.301 1.987 1.00 96.44 81 TYR A CA 1
ATOM 599 C C . TYR A 1 81 ? 4.007 4.954 1.704 1.00 96.44 81 TYR A C 1
ATOM 601 O O . TYR A 1 81 ? 3.162 4.845 0.814 1.00 96.44 81 TYR A O 1
ATOM 609 N N . ARG A 1 82 ? 4.391 3.951 2.489 1.00 96.88 82 ARG A N 1
ATOM 610 C CA . ARG A 1 82 ? 3.722 2.660 2.610 1.00 96.88 82 ARG A CA 1
ATOM 611 C C . ARG A 1 82 ? 2.723 2.738 3.755 1.00 96.88 82 ARG A C 1
ATOM 613 O O . ARG A 1 82 ? 3.089 3.135 4.861 1.00 96.88 82 ARG A O 1
ATOM 620 N N . LEU A 1 83 ? 1.485 2.357 3.482 1.00 95.75 83 LEU A N 1
ATOM 621 C CA . LEU A 1 83 ? 0.435 2.190 4.475 1.00 95.75 83 LEU A CA 1
ATOM 622 C C . LEU A 1 83 ? 0.117 0.706 4.593 1.00 95.75 83 LEU A C 1
ATOM 624 O O . LEU A 1 83 ? -0.059 0.046 3.570 1.00 95.75 83 LEU A O 1
ATOM 628 N N . GLN A 1 84 ? 0.012 0.221 5.822 1.00 95.44 84 GLN A N 1
ATOM 629 C CA . GLN A 1 84 ? -0.501 -1.116 6.122 1.00 95.44 84 GLN A CA 1
ATOM 630 C C . GLN A 1 84 ? -2.001 -0.997 6.418 1.00 95.44 84 GLN A C 1
ATOM 632 O O . GLN A 1 84 ? -2.406 -0.036 7.082 1.00 95.44 84 GLN A O 1
ATOM 637 N N . LEU A 1 85 ? -2.799 -1.910 5.860 1.00 92.81 85 LEU A N 1
ATOM 638 C CA . LEU A 1 85 ? -4.270 -1.898 5.865 1.00 92.81 85 LEU A CA 1
ATOM 639 C C . LEU A 1 85 ? -4.865 -3.098 6.615 1.00 92.81 85 LEU A C 1
ATOM 641 O O . LEU A 1 85 ? -4.100 -4.050 6.889 1.00 92.81 85 LEU A O 1
#

pLDDT: mean 92.54, std 5.47, range [60.69, 97.56]